Protein AF-A0A0D2XNS5-F1 (afdb_monomer_lite)

Structure (mmCIF, N/CA/C/O backbone):
data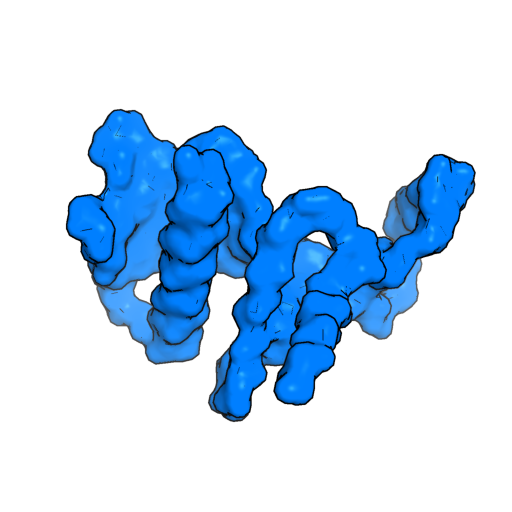_AF-A0A0D2XNS5-F1
#
_entry.id   AF-A0A0D2XNS5-F1
#
loop_
_atom_site.group_PDB
_atom_site.id
_atom_site.type_symbol
_atom_site.label_atom_id
_atom_site.label_alt_id
_atom_site.label_comp_id
_atom_site.label_asym_id
_atom_site.label_entity_id
_atom_site.label_seq_id
_atom_site.pdbx_PDB_ins_code
_atom_site.Cartn_x
_atom_site.Cartn_y
_atom_site.Cartn_z
_atom_site.occupancy
_atom_site.B_iso_or_equiv
_atom_site.auth_seq_id
_atom_site.auth_comp_id
_atom_site.auth_asym_id
_atom_site.auth_atom_id
_atom_site.pdbx_PDB_model_num
ATOM 1 N N . MET A 1 1 ? -4.113 -33.411 1.244 1.00 29.66 1 MET A N 1
ATOM 2 C CA . MET A 1 1 ? -3.381 -33.027 0.019 1.00 29.66 1 MET A CA 1
ATOM 3 C C . MET A 1 1 ? -2.771 -31.655 0.293 1.00 29.66 1 MET A C 1
ATOM 5 O O . MET A 1 1 ? -3.480 -30.661 0.243 1.00 29.66 1 MET A O 1
ATOM 9 N N . ASN A 1 2 ? -1.520 -31.621 0.762 1.00 27.59 2 ASN A N 1
ATOM 10 C CA . ASN A 1 2 ? -0.823 -30.384 1.133 1.00 27.59 2 ASN A CA 1
ATOM 11 C C . ASN A 1 2 ? -0.330 -29.713 -0.146 1.00 27.59 2 ASN A C 1
ATOM 13 O O . ASN A 1 2 ? 0.617 -30.196 -0.759 1.00 27.59 2 ASN A O 1
ATOM 17 N N . ILE A 1 3 ? -0.984 -28.631 -0.561 1.00 30.09 3 ILE A N 1
ATOM 18 C CA . ILE A 1 3 ? -0.467 -27.779 -1.630 1.00 30.09 3 ILE A CA 1
ATOM 19 C C . ILE A 1 3 ? 0.551 -26.850 -0.961 1.00 30.09 3 ILE A C 1
ATOM 21 O O . ILE A 1 3 ? 0.148 -26.041 -0.120 1.00 30.09 3 ILE A O 1
ATOM 25 N N . PRO A 1 4 ? 1.857 -26.954 -1.259 1.00 34.50 4 PRO A N 1
ATOM 26 C CA . PRO A 1 4 ? 2.808 -25.987 -0.752 1.00 34.50 4 PRO A CA 1
ATOM 27 C C . PRO A 1 4 ? 2.487 -24.659 -1.440 1.00 34.50 4 PRO A C 1
ATOM 29 O O . PRO A 1 4 ? 2.634 -24.518 -2.652 1.00 34.50 4 PRO A O 1
ATOM 32 N N . PHE A 1 5 ? 2.004 -23.684 -0.673 1.00 35.81 5 PHE A N 1
ATOM 33 C CA . PHE A 1 5 ? 1.908 -22.302 -1.124 1.00 35.81 5 PHE A CA 1
ATOM 34 C C . PHE A 1 5 ? 3.333 -21.751 -1.279 1.00 35.81 5 PHE A C 1
ATOM 36 O O . PHE A 1 5 ? 3.837 -21.029 -0.426 1.00 35.81 5 PHE A O 1
ATOM 43 N N . SER A 1 6 ? 4.005 -22.094 -2.377 1.00 30.70 6 SER A N 1
ATOM 44 C CA . SER A 1 6 ? 5.229 -21.437 -2.832 1.00 30.70 6 SER A CA 1
ATOM 45 C C . SER A 1 6 ? 4.852 -20.094 -3.457 1.00 30.70 6 SER A C 1
ATOM 47 O O . SER A 1 6 ? 4.906 -19.898 -4.671 1.00 30.70 6 SER A O 1
ATOM 49 N N . PHE A 1 7 ? 4.365 -19.177 -2.628 1.00 39.28 7 PHE A N 1
ATOM 50 C CA . PHE A 1 7 ? 3.994 -17.840 -3.053 1.00 39.28 7 PHE A CA 1
ATOM 51 C C . PHE A 1 7 ? 5.175 -16.906 -2.805 1.00 39.28 7 PHE A C 1
ATOM 53 O O . PHE A 1 7 ? 5.509 -16.603 -1.666 1.00 39.28 7 PHE A O 1
ATOM 60 N N . ALA A 1 8 ? 5.815 -16.488 -3.897 1.00 39.50 8 ALA A N 1
ATOM 61 C CA . ALA A 1 8 ? 6.941 -15.556 -3.920 1.00 39.50 8 ALA A CA 1
ATOM 62 C C . ALA A 1 8 ? 8.206 -16.035 -3.176 1.00 39.50 8 ALA A C 1
ATOM 64 O O . ALA A 1 8 ? 8.743 -15.346 -2.308 1.00 39.50 8 ALA A O 1
ATOM 65 N N . ALA A 1 9 ? 8.753 -17.179 -3.592 1.00 35.69 9 ALA A N 1
ATOM 66 C CA . ALA A 1 9 ? 10.160 -17.491 -3.353 1.00 35.69 9 ALA A CA 1
ATOM 67 C C . ALA A 1 9 ? 11.038 -16.497 -4.144 1.00 35.69 9 ALA A C 1
ATOM 69 O O . ALA A 1 9 ? 11.426 -16.772 -5.271 1.00 35.69 9 ALA A O 1
ATOM 70 N N . GLY A 1 10 ? 11.297 -15.301 -3.607 1.00 41.03 10 GLY A N 1
ATOM 71 C CA . GLY A 1 10 ? 12.200 -14.354 -4.281 1.00 41.03 10 GLY A CA 1
ATOM 72 C C . GLY A 1 10 ? 12.292 -12.935 -3.722 1.00 41.03 10 GLY A C 1
ATOM 73 O O . GLY A 1 10 ? 13.256 -12.236 -4.020 1.00 41.03 10 GLY A O 1
ATOM 74 N N . LEU A 1 11 ? 11.353 -12.493 -2.881 1.00 46.94 11 LEU A N 1
ATOM 75 C CA . LEU A 1 11 ? 11.288 -11.093 -2.424 1.00 46.94 11 LEU A CA 1
ATOM 76 C C . LEU A 1 11 ? 11.950 -10.824 -1.052 1.00 46.94 11 LEU A C 1
ATOM 78 O O . LEU A 1 11 ? 11.905 -9.698 -0.561 1.00 46.94 11 LEU A O 1
ATOM 82 N N . GLY A 1 12 ? 12.637 -11.815 -0.473 1.00 43.12 12 GLY A N 1
ATOM 83 C CA . GLY A 1 12 ? 13.364 -11.693 0.798 1.00 43.12 12 GLY A CA 1
ATOM 84 C C . GLY A 1 12 ? 12.668 -12.381 1.985 1.00 43.12 12 GLY A C 1
ATOM 85 O O . GLY A 1 12 ? 11.647 -13.033 1.795 1.00 43.12 12 GLY A O 1
ATOM 86 N N . PRO A 1 13 ? 13.239 -12.279 3.201 1.00 42.72 13 PRO A N 1
ATOM 87 C CA . PRO A 1 13 ? 12.807 -13.025 4.392 1.00 42.72 13 PRO A CA 1
ATOM 88 C C . PRO A 1 13 ? 11.513 -12.507 5.044 1.00 42.72 13 PRO A C 1
ATOM 90 O O . PRO A 1 13 ? 11.063 -13.061 6.043 1.00 42.72 13 PRO A O 1
ATOM 93 N N . THR A 1 14 ? 10.920 -11.434 4.525 1.00 48.72 14 THR A N 1
ATOM 94 C CA . THR A 1 14 ? 9.741 -10.802 5.120 1.00 48.72 14 THR A CA 1
ATOM 95 C C . THR A 1 14 ? 8.474 -11.541 4.676 1.00 48.72 14 THR A C 1
ATOM 97 O O . THR A 1 14 ? 8.310 -11.758 3.474 1.00 48.72 14 THR A O 1
ATOM 100 N N . PRO A 1 15 ? 7.563 -11.929 5.589 1.00 48.03 15 PRO A N 1
ATOM 101 C CA . PRO A 1 15 ? 6.321 -12.602 5.224 1.00 48.03 15 PRO A CA 1
ATOM 102 C C . PRO A 1 15 ? 5.478 -11.693 4.326 1.00 48.03 15 PRO A C 1
ATOM 104 O O . PRO A 1 15 ? 4.918 -10.688 4.757 1.00 48.03 15 PRO A O 1
ATOM 107 N N . LEU A 1 16 ? 5.412 -12.050 3.048 1.00 54.88 16 LEU A N 1
ATOM 108 C CA . LEU A 1 16 ? 4.678 -11.320 2.027 1.00 54.88 16 LEU A CA 1
ATOM 109 C C . LEU A 1 16 ? 3.289 -11.925 1.908 1.00 54.88 16 LEU A C 1
ATOM 111 O O . LEU A 1 16 ? 3.066 -12.854 1.133 1.00 54.88 16 LEU A O 1
ATOM 115 N N . ILE A 1 17 ? 2.341 -11.409 2.687 1.00 60.41 17 ILE A N 1
ATOM 116 C CA . ILE A 1 17 ? 0.936 -11.679 2.393 1.00 60.41 17 ILE A CA 1
ATOM 117 C C . ILE A 1 17 ? 0.604 -10.941 1.116 1.00 60.41 17 ILE A C 1
ATOM 119 O O . ILE A 1 17 ? 0.698 -9.717 1.047 1.00 60.41 17 ILE A O 1
ATOM 123 N N . VAL A 1 18 ? 0.223 -11.711 0.106 1.00 61.47 18 VAL A N 1
ATOM 124 C CA . VAL A 1 18 ? -0.214 -11.162 -1.161 1.00 61.47 18 VAL A CA 1
ATOM 125 C C . VAL A 1 18 ? -1.727 -11.066 -1.167 1.00 61.47 18 VAL A C 1
ATOM 127 O O . VAL A 1 18 ? -2.426 -12.077 -1.189 1.00 61.47 18 VAL A O 1
ATOM 130 N N . ILE A 1 19 ? -2.227 -9.837 -1.217 1.00 68.50 19 ILE A N 1
ATOM 131 C CA . ILE A 1 19 ? -3.640 -9.577 -1.487 1.00 68.50 19 ILE A CA 1
ATOM 132 C C . ILE A 1 19 ? -3.838 -9.705 -3.001 1.00 68.50 19 ILE A C 1
ATOM 134 O O . ILE A 1 19 ? -3.229 -8.955 -3.768 1.00 68.50 19 ILE A O 1
ATOM 138 N N . ARG A 1 20 ? -4.656 -10.676 -3.431 1.00 64.44 20 ARG A N 1
ATOM 139 C CA . ARG A 1 20 ? -5.062 -10.858 -4.832 1.00 64.44 20 ARG A CA 1
ATOM 140 C C . ARG A 1 20 ? -6.533 -10.511 -4.995 1.00 64.44 20 ARG A C 1
ATOM 142 O O . ARG A 1 20 ? -7.389 -11.076 -4.321 1.00 64.44 20 ARG A O 1
ATOM 149 N N . GLY A 1 21 ? -6.825 -9.621 -5.933 1.00 60.53 21 GLY A N 1
ATOM 150 C CA . GLY A 1 21 ? -8.190 -9.331 -6.340 1.00 60.53 21 GLY A CA 1
ATOM 151 C C . GLY A 1 21 ? -8.811 -10.488 -7.134 1.00 60.53 21 GLY A C 1
ATOM 152 O O . GLY A 1 21 ? -8.240 -10.926 -8.131 1.00 60.53 21 GLY A O 1
ATOM 153 N N . GLN A 1 22 ? -9.970 -10.995 -6.698 1.00 55.78 22 GLN A N 1
ATOM 154 C CA . GLN A 1 22 ? -10.687 -12.095 -7.370 1.00 55.78 22 GLN A CA 1
ATOM 155 C C . GLN A 1 22 ? -11.828 -11.600 -8.289 1.00 55.78 22 GLN A C 1
ATOM 157 O O . GLN A 1 22 ? -12.334 -12.361 -9.111 1.00 55.78 22 GLN A O 1
ATOM 162 N N . LYS A 1 23 ? -12.244 -10.328 -8.177 1.00 60.38 23 LYS A N 1
ATOM 163 C CA . LYS A 1 23 ? -13.384 -9.749 -8.918 1.00 60.38 23 LYS A CA 1
ATOM 164 C C . LYS A 1 23 ? -12.938 -8.745 -9.987 1.00 60.38 23 LYS A C 1
ATOM 166 O O . LYS A 1 23 ? -11.930 -8.057 -9.834 1.00 60.38 23 LYS A O 1
ATOM 171 N N . ARG A 1 24 ? -13.722 -8.609 -11.061 1.00 53.62 24 ARG A N 1
ATOM 172 C CA . ARG A 1 24 ? -13.546 -7.555 -12.080 1.00 53.62 24 ARG A CA 1
ATOM 173 C C . ARG A 1 24 ? -13.612 -6.172 -11.404 1.00 53.62 24 ARG A C 1
ATOM 175 O O . ARG A 1 24 ? -14.555 -5.931 -10.664 1.00 53.62 24 ARG A O 1
ATOM 182 N N . GLY A 1 25 ? -12.611 -5.315 -11.630 1.00 55.16 25 GLY A N 1
ATOM 183 C CA . GLY A 1 25 ? -12.471 -3.997 -10.974 1.00 55.16 25 GLY A CA 1
ATOM 184 C C . GLY A 1 25 ? -11.477 -3.961 -9.803 1.00 55.16 25 GLY A C 1
ATOM 185 O O . GLY A 1 25 ? -11.028 -2.895 -9.409 1.00 55.16 25 GLY A O 1
ATOM 186 N N . THR A 1 26 ? -11.046 -5.115 -9.284 1.00 61.84 26 THR A N 1
ATOM 187 C CA . THR A 1 26 ? -9.999 -5.149 -8.248 1.00 61.84 26 THR A CA 1
ATOM 188 C C . THR A 1 26 ? -8.603 -4.948 -8.843 1.00 61.84 26 THR A C 1
ATOM 190 O O . THR A 1 26 ? -8.336 -5.343 -9.983 1.00 61.84 26 THR A O 1
ATOM 193 N N . ILE A 1 27 ? -7.696 -4.338 -8.070 1.00 60.88 27 ILE A N 1
ATOM 194 C CA . ILE A 1 27 ? -6.306 -4.110 -8.487 1.00 60.88 27 ILE A CA 1
ATOM 195 C C . ILE A 1 27 ? -5.662 -5.460 -8.839 1.00 60.88 27 ILE A C 1
ATOM 197 O O . ILE A 1 27 ? -5.458 -6.317 -7.979 1.00 60.88 27 ILE A O 1
ATOM 201 N N . GLN A 1 28 ? -5.341 -5.653 -10.120 1.00 63.09 28 GLN A N 1
ATOM 202 C CA . GLN A 1 28 ? -4.680 -6.864 -10.600 1.00 63.09 28 GLN A CA 1
ATOM 203 C C . GLN A 1 28 ? -3.218 -6.897 -10.154 1.00 63.09 28 GLN A C 1
ATOM 205 O O . GLN A 1 28 ? -2.490 -5.923 -10.333 1.00 63.09 28 GLN A O 1
ATOM 210 N N . GLY A 1 29 ? -2.759 -8.037 -9.642 1.00 67.00 29 GLY A N 1
ATOM 211 C CA . GLY A 1 29 ? -1.370 -8.248 -9.231 1.00 67.00 29 GLY A CA 1
ATOM 212 C C . GLY A 1 29 ? -1.242 -8.536 -7.741 1.00 67.00 29 GLY A C 1
ATOM 213 O O . GLY A 1 29 ? -2.164 -9.068 -7.126 1.00 67.00 29 GLY A O 1
ATOM 214 N N . SER A 1 30 ? -0.073 -8.225 -7.186 1.00 76.94 30 SER A N 1
ATOM 215 C CA . SER A 1 30 ? 0.274 -8.535 -5.799 1.00 76.94 30 SER A CA 1
ATOM 216 C C . SER A 1 30 ? 0.420 -7.252 -4.993 1.00 76.94 30 SER A C 1
ATOM 218 O O . SER A 1 30 ? 1.159 -6.360 -5.408 1.00 76.94 30 SER A O 1
ATOM 220 N N . ILE A 1 31 ? -0.238 -7.161 -3.838 1.00 83.56 31 ILE A N 1
ATOM 221 C CA . ILE A 1 31 ? 0.041 -6.115 -2.844 1.00 83.56 31 ILE A CA 1
ATOM 222 C C . ILE A 1 31 ? 0.963 -6.690 -1.773 1.00 83.56 31 ILE A C 1
ATOM 224 O O . ILE A 1 31 ? 0.769 -7.820 -1.339 1.00 83.56 31 ILE A O 1
ATOM 228 N N . VAL A 1 32 ? 1.959 -5.909 -1.371 1.00 83.94 32 VAL A N 1
ATOM 229 C CA . VAL A 1 32 ? 2.985 -6.254 -0.387 1.00 83.94 32 VAL A CA 1
ATOM 230 C C . VAL A 1 32 ? 2.933 -5.261 0.764 1.00 83.94 32 VAL A C 1
ATOM 232 O O . VAL A 1 32 ? 2.916 -4.056 0.523 1.00 83.94 32 VAL A O 1
ATOM 235 N N . MET A 1 33 ? 2.954 -5.759 2.000 1.00 87.00 33 MET A N 1
ATOM 236 C CA . MET A 1 33 ? 3.092 -4.925 3.192 1.00 87.00 33 MET A CA 1
ATOM 237 C C . MET A 1 33 ? 4.549 -4.874 3.665 1.00 87.00 33 MET A C 1
ATOM 239 O O . MET A 1 33 ? 5.210 -5.904 3.782 1.00 87.00 33 MET A O 1
ATOM 243 N N . GLU A 1 34 ? 5.029 -3.681 4.000 1.00 87.19 34 GLU A N 1
ATOM 244 C CA . GLU A 1 34 ? 6.308 -3.456 4.671 1.00 87.19 34 GLU A CA 1
ATOM 245 C C . GLU A 1 34 ? 6.088 -2.718 5.989 1.00 87.19 34 GLU A C 1
ATOM 247 O O . GLU A 1 34 ? 5.466 -1.656 6.021 1.00 87.19 34 GLU A O 1
ATOM 252 N N . LYS A 1 35 ? 6.634 -3.256 7.081 1.00 84.94 35 LYS A N 1
ATOM 253 C CA . LYS A 1 35 ? 6.618 -2.603 8.392 1.00 84.94 35 LYS A CA 1
ATOM 254 C C . LYS A 1 35 ? 7.898 -1.793 8.586 1.00 84.94 35 LYS A C 1
ATOM 256 O O . LYS A 1 35 ? 8.994 -2.310 8.396 1.00 84.94 35 LYS A O 1
ATOM 261 N N . SER A 1 36 ? 7.758 -0.542 9.012 1.00 83.00 36 SER A N 1
ATOM 262 C CA . SER A 1 36 ? 8.864 0.344 9.376 1.00 83.00 36 SER A CA 1
ATOM 263 C C . SER A 1 36 ? 8.497 1.132 10.632 1.00 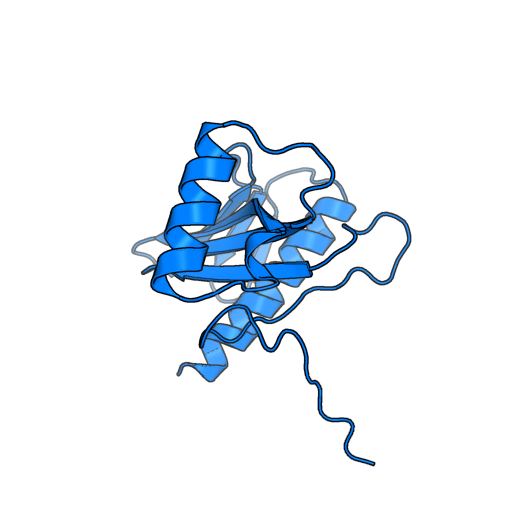83.00 36 SER A C 1
ATOM 265 O O . SER A 1 36 ? 7.742 2.106 10.572 1.00 83.00 36 SER A O 1
ATOM 267 N N . GLY A 1 37 ? 9.021 0.709 11.785 1.00 85.00 37 GLY A N 1
ATOM 268 C CA . GLY A 1 37 ? 8.684 1.302 13.081 1.00 85.00 37 GLY A CA 1
ATOM 269 C C . GLY A 1 37 ? 7.181 1.218 13.368 1.00 85.00 37 GLY A C 1
ATOM 270 O O . GLY A 1 37 ? 6.613 0.127 13.372 1.00 85.00 37 GLY A O 1
ATOM 271 N N . ARG A 1 38 ? 6.550 2.383 13.571 1.00 86.00 38 ARG A N 1
ATOM 272 C CA . ARG A 1 38 ? 5.100 2.554 13.800 1.00 86.00 38 ARG A CA 1
ATOM 273 C C . ARG A 1 38 ? 4.277 2.712 12.514 1.00 86.00 38 ARG A C 1
ATOM 275 O O . ARG A 1 38 ? 3.113 3.088 12.563 1.00 86.00 38 ARG A O 1
ATOM 282 N N . SER A 1 39 ? 4.881 2.470 11.352 1.00 90.88 39 SER A N 1
ATOM 283 C CA . SER A 1 39 ? 4.196 2.572 10.062 1.00 90.88 39 SER A CA 1
ATOM 284 C C . SER A 1 39 ? 4.167 1.234 9.332 1.00 90.88 39 SER A C 1
ATOM 286 O O . SER A 1 39 ? 5.146 0.485 9.351 1.00 90.88 39 SER A O 1
ATOM 288 N N . CYS A 1 40 ? 3.050 0.947 8.671 1.00 91.50 40 CYS A N 1
ATOM 289 C CA . CYS A 1 40 ? 2.902 -0.149 7.720 1.00 91.50 40 CYS A CA 1
ATOM 290 C C . CYS A 1 40 ? 2.591 0.446 6.345 1.00 91.50 40 CYS A C 1
ATOM 292 O O . CYS A 1 40 ? 1.629 1.196 6.195 1.00 91.50 40 CYS A O 1
ATOM 294 N N . LYS A 1 41 ? 3.407 0.130 5.342 1.00 92.12 41 LYS A N 1
ATOM 295 C CA . LYS A 1 41 ? 3.249 0.613 3.967 1.00 92.12 41 LYS A CA 1
ATOM 296 C C . LYS A 1 41 ? 2.798 -0.522 3.067 1.00 92.12 41 LYS A C 1
ATOM 298 O O . LYS A 1 41 ? 3.373 -1.605 3.111 1.00 92.12 41 LYS A O 1
ATOM 303 N N . PHE A 1 42 ? 1.805 -0.258 2.231 1.00 91.00 42 PHE A N 1
ATOM 304 C CA . PHE A 1 42 ? 1.246 -1.212 1.285 1.00 91.00 42 PHE A CA 1
ATOM 305 C C . PHE A 1 42 ? 1.604 -0.794 -0.133 1.00 91.00 42 PHE A C 1
ATOM 307 O O . PHE A 1 42 ? 1.251 0.301 -0.575 1.00 91.00 42 PHE A O 1
ATOM 314 N N . TYR A 1 43 ? 2.289 -1.674 -0.852 1.00 88.56 43 TYR A N 1
ATOM 315 C CA . TYR A 1 43 ? 2.745 -1.435 -2.214 1.00 88.56 43 TYR A CA 1
ATOM 316 C C . TYR A 1 43 ? 2.089 -2.397 -3.185 1.00 88.56 43 TYR A C 1
ATOM 318 O O . TYR A 1 43 ? 2.113 -3.607 -2.987 1.00 88.56 43 TYR A O 1
ATOM 326 N N . HIS A 1 44 ? 1.590 -1.866 -4.291 1.00 86.94 44 HIS A N 1
ATOM 327 C CA . HIS A 1 44 ? 1.261 -2.652 -5.464 1.00 86.94 44 HIS A CA 1
ATOM 328 C C . HIS A 1 44 ? 2.533 -2.996 -6.237 1.00 86.94 44 HIS A C 1
ATOM 330 O O . HIS A 1 44 ? 3.288 -2.106 -6.640 1.00 86.94 44 HIS A O 1
ATOM 336 N N . MET A 1 45 ? 2.761 -4.286 -6.455 1.00 83.56 45 MET A N 1
ATOM 337 C CA . MET A 1 45 ? 3.838 -4.799 -7.293 1.00 83.56 45 MET A CA 1
ATOM 338 C C . MET A 1 45 ? 3.374 -4.815 -8.748 1.00 83.56 45 MET A C 1
ATOM 340 O O . MET A 1 45 ? 2.482 -5.580 -9.120 1.00 83.56 45 MET A O 1
ATOM 344 N N . VAL A 1 46 ? 3.993 -3.976 -9.576 1.00 82.69 46 VAL A N 1
ATOM 345 C CA . VAL A 1 46 ? 3.661 -3.835 -10.999 1.00 82.69 46 VAL A CA 1
ATOM 346 C C . VAL A 1 46 ? 4.862 -4.274 -11.836 1.00 82.69 46 VAL A C 1
ATOM 348 O O . VAL A 1 46 ? 5.970 -3.818 -11.555 1.00 82.69 46 VAL A O 1
ATOM 351 N N . PRO A 1 47 ? 4.686 -5.111 -12.871 1.00 79.38 47 PRO A N 1
ATOM 352 C CA . PRO A 1 47 ? 5.795 -5.495 -13.736 1.00 79.38 47 PRO A CA 1
ATOM 353 C C . PRO A 1 47 ? 6.285 -4.289 -14.547 1.00 79.38 47 PRO A C 1
ATOM 355 O O . PRO A 1 47 ? 5.488 -3.460 -15.009 1.00 79.38 47 PRO A O 1
ATOM 358 N N . ILE A 1 48 ? 7.596 -4.186 -14.745 1.00 81.44 48 ILE A N 1
ATOM 359 C CA . ILE A 1 48 ? 8.203 -3.163 -15.595 1.00 81.44 48 ILE A CA 1
ATOM 360 C C . ILE A 1 48 ? 8.059 -3.614 -17.054 1.00 81.44 48 ILE A C 1
ATOM 362 O O . ILE A 1 48 ? 8.835 -4.408 -17.561 1.00 81.44 48 ILE A O 1
ATOM 366 N N . LYS A 1 49 ? 7.025 -3.117 -17.742 1.00 80.88 49 LYS A N 1
ATOM 367 C CA . LYS A 1 49 ? 6.731 -3.464 -19.150 1.00 80.88 49 LYS A CA 1
ATOM 368 C C . LYS A 1 49 ? 7.359 -2.514 -20.180 1.00 80.88 49 LYS A C 1
ATOM 370 O O . LYS A 1 49 ? 6.997 -2.563 -21.351 1.00 80.88 49 LYS A O 1
ATOM 375 N N . ARG A 1 50 ? 8.226 -1.598 -19.746 1.00 82.81 50 ARG A N 1
ATOM 376 C CA . ARG A 1 50 ? 8.879 -0.603 -20.611 1.00 82.81 50 ARG A CA 1
ATOM 377 C C . ARG A 1 50 ? 10.383 -0.828 -20.637 1.00 82.81 50 ARG A C 1
ATOM 379 O O . ARG A 1 50 ? 10.918 -1.405 -19.695 1.00 82.81 50 ARG A O 1
ATOM 386 N N . ALA A 1 51 ? 11.045 -0.286 -21.657 1.00 83.50 51 ALA A N 1
ATOM 387 C CA . ALA A 1 51 ? 12.493 -0.147 -21.633 1.00 83.50 51 ALA A CA 1
ATOM 388 C C . ALA A 1 51 ? 12.926 0.625 -20.375 1.00 83.50 51 ALA A C 1
ATOM 390 O O . ALA A 1 51 ? 12.263 1.583 -19.941 1.00 83.50 51 ALA A O 1
ATOM 391 N N . LEU A 1 52 ? 14.011 0.158 -19.767 1.00 82.19 52 LEU A N 1
ATOM 392 C CA . LEU A 1 52 ? 14.614 0.799 -18.612 1.00 82.19 52 LEU A CA 1
ATOM 393 C C . LEU A 1 52 ? 15.291 2.098 -19.052 1.00 82.19 52 LEU A C 1
ATOM 395 O O . LEU A 1 52 ? 15.735 2.251 -20.186 1.00 82.19 52 LEU A O 1
ATOM 399 N N . THR A 1 53 ? 15.324 3.074 -18.156 1.00 87.00 53 THR A N 1
ATOM 400 C CA . THR A 1 53 ? 16.183 4.245 -18.336 1.00 87.00 53 THR A CA 1
ATOM 401 C C . THR A 1 53 ? 17.626 3.854 -18.040 1.00 87.00 53 THR A C 1
ATOM 403 O O . THR A 1 53 ? 17.860 2.949 -17.244 1.00 87.00 53 THR A O 1
ATOM 406 N N . LYS A 1 54 ? 18.604 4.583 -18.587 1.00 89.12 54 LYS A N 1
ATOM 407 C CA . LYS A 1 54 ? 20.029 4.306 -18.340 1.00 89.12 54 LYS A CA 1
ATOM 408 C C . LYS A 1 54 ? 20.374 4.204 -16.846 1.00 89.12 54 LYS A C 1
ATOM 410 O O . LYS A 1 54 ? 21.080 3.300 -16.431 1.00 89.12 54 LYS A O 1
ATOM 415 N N . ALA A 1 55 ? 19.794 5.072 -16.015 1.00 88.06 55 ALA A N 1
ATOM 416 C CA . ALA A 1 55 ? 19.993 5.023 -14.566 1.00 88.06 55 ALA A CA 1
ATOM 417 C C . ALA A 1 55 ? 19.389 3.762 -13.910 1.00 88.06 55 ALA A C 1
ATOM 419 O O . ALA A 1 55 ? 19.926 3.251 -12.927 1.00 88.06 55 ALA A O 1
ATOM 420 N N . GLU A 1 56 ? 18.262 3.262 -14.426 1.00 85.12 56 GLU A N 1
ATOM 421 C CA . GLU A 1 56 ? 17.664 2.001 -13.975 1.00 85.12 56 GLU A CA 1
ATOM 422 C C . GLU A 1 56 ? 18.490 0.796 -14.441 1.00 85.12 56 GLU A C 1
ATOM 424 O O . GLU A 1 56 ? 18.686 -0.122 -13.649 1.00 85.12 56 GLU A O 1
ATOM 429 N N . GLU A 1 57 ? 19.013 0.823 -15.670 1.00 86.25 57 GLU A N 1
ATOM 430 C CA . GLU A 1 57 ? 19.921 -0.199 -16.208 1.00 86.25 57 GLU A CA 1
ATOM 431 C C . GLU A 1 57 ? 21.205 -0.283 -15.385 1.00 86.25 57 GLU A C 1
ATOM 433 O O . GLU A 1 57 ? 21.528 -1.356 -14.881 1.00 86.25 57 GLU A O 1
ATOM 438 N N . ASP A 1 58 ? 21.876 0.849 -15.150 1.00 89.19 58 ASP A N 1
ATOM 439 C CA . ASP A 1 58 ? 23.100 0.921 -14.345 1.00 89.19 58 ASP A CA 1
ATOM 440 C C . ASP A 1 58 ? 22.859 0.370 -12.929 1.00 89.19 58 ASP A C 1
ATOM 442 O O . ASP A 1 58 ? 23.654 -0.404 -12.383 1.00 89.19 58 ASP A O 1
ATOM 446 N N . ARG A 1 59 ? 21.713 0.720 -12.326 1.00 85.25 59 ARG A N 1
ATOM 447 C CA . ARG A 1 59 ? 21.311 0.211 -11.010 1.00 85.25 59 ARG A CA 1
ATOM 448 C C . ARG A 1 59 ? 21.044 -1.292 -11.037 1.00 85.25 59 ARG A C 1
ATOM 450 O O . ARG A 1 59 ? 21.480 -1.988 -10.118 1.00 85.25 59 ARG A O 1
ATOM 457 N N . MET A 1 60 ? 20.311 -1.794 -12.030 1.00 83.25 60 MET A N 1
ATOM 458 C CA . MET A 1 60 ? 20.035 -3.226 -12.161 1.00 83.25 60 MET A CA 1
ATOM 459 C C . MET A 1 60 ? 21.321 -4.006 -12.397 1.00 83.25 60 MET A C 1
ATOM 461 O O . MET A 1 60 ? 21.545 -5.004 -11.722 1.00 83.25 60 MET A O 1
ATOM 465 N N . GLN A 1 61 ? 22.211 -3.514 -13.255 1.00 86.50 61 GLN A N 1
ATOM 466 C CA . GLN A 1 61 ? 23.505 -4.125 -13.512 1.00 86.50 61 GLN A CA 1
ATOM 467 C C . GLN A 1 61 ? 24.348 -4.192 -12.230 1.00 86.50 61 GLN A C 1
ATOM 469 O O . GLN A 1 61 ? 24.862 -5.257 -11.884 1.00 86.50 61 GLN A O 1
ATOM 474 N N . ALA A 1 62 ? 24.415 -3.107 -11.451 1.00 87.94 62 ALA A N 1
ATOM 475 C CA . ALA A 1 62 ? 25.101 -3.104 -10.158 1.00 87.94 62 ALA A CA 1
ATOM 476 C C . ALA A 1 62 ? 24.504 -4.122 -9.164 1.00 87.94 62 ALA A C 1
ATOM 478 O O . ALA A 1 62 ? 25.240 -4.800 -8.441 1.00 87.94 62 ALA A O 1
ATOM 479 N N . LEU A 1 63 ? 23.173 -4.263 -9.132 1.00 84.00 63 LEU A N 1
ATOM 480 C CA . LEU A 1 63 ? 22.499 -5.276 -8.316 1.00 84.00 63 LEU A CA 1
ATOM 481 C C . LEU A 1 63 ? 22.825 -6.696 -8.802 1.00 84.00 63 LEU A C 1
ATOM 483 O O . LEU A 1 63 ? 23.189 -7.537 -7.978 1.00 84.00 63 LEU A O 1
ATOM 487 N N . MET A 1 64 ? 22.774 -6.946 -10.112 1.00 84.94 64 MET A N 1
ATOM 488 C CA . MET A 1 64 ? 23.093 -8.243 -10.713 1.00 84.94 64 MET A CA 1
ATOM 489 C C . MET A 1 64 ? 24.530 -8.669 -10.409 1.00 84.94 64 MET A C 1
ATOM 491 O O . MET A 1 64 ? 24.752 -9.807 -10.003 1.00 84.94 64 MET A O 1
ATOM 495 N N . HIS A 1 65 ? 25.500 -7.756 -10.505 1.00 87.50 65 HIS A N 1
ATOM 496 C CA . HIS A 1 65 ? 26.888 -8.051 -10.138 1.00 87.50 65 HIS A CA 1
ATOM 497 C C . HIS A 1 65 ? 27.052 -8.391 -8.651 1.00 87.50 65 HIS A C 1
ATOM 499 O O . HIS A 1 65 ? 27.879 -9.229 -8.302 1.00 87.50 65 HIS A O 1
ATOM 505 N N . LYS A 1 66 ? 26.275 -7.758 -7.764 1.00 86.81 66 LYS A N 1
ATOM 506 C CA . LYS A 1 66 ? 26.407 -7.944 -6.312 1.00 86.81 66 LYS A CA 1
ATOM 507 C C . LYS A 1 66 ? 25.728 -9.211 -5.792 1.00 86.81 66 LYS A C 1
ATOM 509 O O . LYS A 1 66 ? 26.237 -9.832 -4.863 1.00 86.81 66 LYS A O 1
ATOM 514 N N . ARG A 1 67 ? 24.538 -9.541 -6.302 1.00 83.75 67 ARG 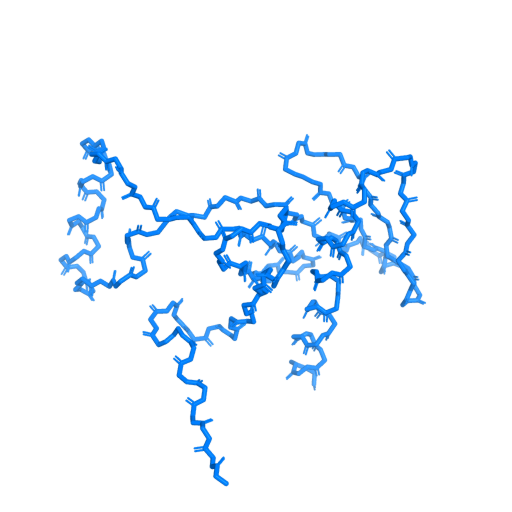A N 1
ATOM 515 C CA . ARG A 1 67 ? 23.680 -10.603 -5.735 1.00 83.75 67 ARG A CA 1
ATOM 516 C C . ARG A 1 67 ? 23.062 -11.546 -6.769 1.00 83.75 67 ARG A C 1
ATOM 518 O O . ARG A 1 67 ? 22.184 -12.325 -6.396 1.00 83.75 67 ARG A O 1
ATOM 525 N N . GLY A 1 68 ? 23.495 -11.466 -8.026 1.00 84.69 68 GLY A N 1
ATOM 526 C CA . GLY A 1 68 ? 22.864 -12.151 -9.148 1.00 84.69 68 GLY A CA 1
ATOM 527 C C . GLY A 1 68 ? 21.526 -11.525 -9.542 1.00 84.69 68 GLY A C 1
ATOM 528 O O . GLY A 1 68 ? 21.010 -10.625 -8.874 1.00 84.69 68 GLY A O 1
ATOM 529 N N . TYR A 1 69 ? 20.969 -12.018 -10.644 1.00 76.94 69 TYR A N 1
ATOM 530 C CA . TYR A 1 69 ? 19.614 -11.684 -11.068 1.00 76.94 69 TYR A CA 1
ATOM 531 C C . TYR A 1 69 ? 18.577 -12.234 -10.078 1.00 76.94 69 TYR A C 1
ATOM 533 O O . TYR A 1 69 ? 18.725 -13.346 -9.562 1.00 76.94 69 TYR A O 1
ATOM 541 N N . ARG A 1 70 ? 17.517 -11.462 -9.822 1.00 77.69 70 ARG A N 1
ATOM 542 C CA . ARG A 1 70 ? 16.342 -11.908 -9.070 1.00 77.69 70 ARG A CA 1
ATOM 543 C C . ARG A 1 70 ? 15.081 -11.477 -9.793 1.00 77.69 70 ARG A C 1
ATOM 545 O O . ARG A 1 70 ? 14.957 -10.308 -10.136 1.00 77.69 70 ARG A O 1
ATOM 552 N N . ASP A 1 71 ? 14.095 -12.365 -9.859 1.00 68.38 71 ASP A N 1
ATOM 553 C CA . ASP A 1 71 ? 12.784 -12.067 -10.452 1.00 68.38 71 ASP A CA 1
ATOM 554 C C . ASP A 1 71 ? 12.117 -10.829 -9.847 1.00 68.38 71 ASP A C 1
ATOM 556 O O . ASP A 1 71 ? 11.323 -10.176 -10.507 1.00 68.38 71 ASP A O 1
ATOM 560 N N . SER A 1 72 ? 12.432 -10.481 -8.592 1.00 70.50 72 SER A N 1
ATOM 561 C CA . SER A 1 72 ? 11.944 -9.264 -7.936 1.00 70.50 72 SER A CA 1
ATOM 562 C C . SER A 1 72 ? 12.396 -7.964 -8.601 1.00 70.50 72 SER A C 1
ATOM 564 O O . SER A 1 72 ? 11.750 -6.939 -8.397 1.00 70.50 72 SER A O 1
ATOM 566 N N . ASP A 1 73 ? 13.516 -7.989 -9.327 1.00 73.12 73 ASP A N 1
ATOM 567 C CA . ASP A 1 73 ? 14.117 -6.805 -9.942 1.00 73.12 73 ASP A CA 1
ATOM 568 C C . ASP A 1 73 ? 13.296 -6.322 -11.155 1.00 73.12 73 ASP A C 1
ATOM 570 O O . ASP A 1 73 ? 13.279 -5.127 -11.441 1.00 73.12 73 ASP A O 1
ATOM 574 N N . ASP A 1 74 ? 12.486 -7.197 -11.757 1.00 77.94 74 ASP A N 1
ATOM 575 C CA . ASP A 1 74 ? 11.558 -6.867 -12.850 1.00 77.94 74 ASP A CA 1
ATOM 576 C C . ASP A 1 74 ? 10.276 -6.145 -12.390 1.00 77.94 74 ASP A C 1
ATOM 578 O O . ASP A 1 74 ? 9.398 -5.815 -13.198 1.00 77.94 74 ASP A O 1
ATOM 582 N N . TRP A 1 75 ? 10.125 -5.892 -11.085 1.00 81.25 75 TRP A N 1
ATOM 583 C CA . TRP A 1 75 ? 8.910 -5.320 -10.506 1.00 81.25 75 TRP A CA 1
ATOM 584 C C . TRP A 1 75 ? 9.173 -3.967 -9.855 1.00 81.25 75 TRP A C 1
ATOM 586 O O . TRP A 1 75 ? 10.109 -3.781 -9.079 1.00 81.25 75 TRP A O 1
ATOM 596 N N . LYS A 1 76 ? 8.258 -3.022 -10.084 1.00 83.56 76 LYS A N 1
ATOM 597 C CA . LYS A 1 76 ? 8.217 -1.744 -9.369 1.00 83.56 76 LYS A CA 1
ATOM 598 C C . LYS A 1 76 ? 7.202 -1.784 -8.228 1.00 83.56 76 LYS A C 1
ATOM 600 O O . LYS A 1 76 ? 6.116 -2.349 -8.365 1.00 83.56 76 LYS A O 1
ATOM 605 N N . LYS A 1 77 ? 7.542 -1.111 -7.128 1.00 86.25 77 LYS A N 1
AT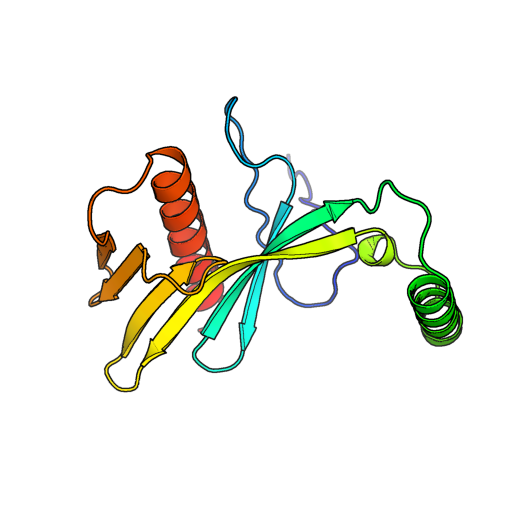OM 606 C CA . LYS A 1 77 ? 6.641 -0.845 -6.000 1.00 86.25 77 LYS A CA 1
ATOM 607 C C . LYS A 1 77 ? 5.916 0.476 -6.229 1.00 86.25 77 LYS A C 1
ATOM 609 O O . LYS A 1 77 ? 6.559 1.519 -6.315 1.00 86.25 77 LYS A O 1
ATOM 614 N N . LYS A 1 78 ? 4.588 0.441 -6.304 1.00 89.12 78 LYS A N 1
ATOM 615 C CA . LYS A 1 78 ? 3.734 1.634 -6.282 1.00 89.12 78 LYS A CA 1
ATOM 616 C C . LYS A 1 78 ? 3.041 1.702 -4.925 1.00 89.12 78 LYS A C 1
ATOM 618 O O . LYS A 1 78 ? 2.298 0.787 -4.591 1.00 89.12 78 LYS A O 1
ATOM 623 N N . LEU A 1 79 ? 3.300 2.745 -4.138 1.00 91.62 79 LEU A N 1
ATOM 624 C CA . LEU A 1 79 ? 2.631 2.930 -2.847 1.00 91.62 79 LEU A CA 1
ATOM 625 C C . LEU A 1 79 ? 1.120 3.085 -3.070 1.00 91.62 79 LEU A C 1
ATOM 627 O O . LEU A 1 79 ? 0.712 3.810 -3.975 1.00 91.62 79 LEU A O 1
ATOM 631 N N . LEU A 1 80 ? 0.327 2.375 -2.272 1.00 91.56 80 LEU A N 1
ATOM 632 C CA . LEU A 1 80 ? -1.133 2.473 -2.254 1.00 91.56 80 LEU A CA 1
ATOM 633 C C . LEU A 1 80 ? -1.622 3.120 -0.961 1.00 91.56 80 LEU A C 1
ATOM 635 O O . LEU A 1 80 ? -2.434 4.032 -0.989 1.00 91.56 80 LEU A O 1
ATOM 639 N N . LEU A 1 81 ? -1.144 2.613 0.176 1.00 93.69 81 LEU A N 1
ATOM 640 C CA . LEU A 1 81 ? -1.605 3.030 1.494 1.00 93.69 81 LEU A CA 1
ATOM 641 C C . LEU A 1 81 ? -0.445 3.039 2.481 1.00 93.69 81 LEU A C 1
ATOM 643 O O . LEU A 1 81 ? 0.458 2.201 2.416 1.00 93.69 81 LEU A O 1
ATOM 647 N N . THR A 1 82 ? -0.512 3.952 3.436 1.00 95.19 82 THR A N 1
ATOM 648 C CA . THR A 1 82 ? 0.325 3.962 4.631 1.00 95.19 82 THR A CA 1
ATOM 649 C C . THR A 1 82 ? -0.585 3.981 5.847 1.00 95.19 82 THR A C 1
ATOM 651 O O . THR A 1 82 ? -1.358 4.913 6.012 1.00 95.19 82 THR A O 1
ATOM 654 N N . ALA A 1 83 ? -0.490 2.967 6.701 1.00 94.31 83 ALA A N 1
ATOM 655 C CA . ALA A 1 83 ? -1.071 2.995 8.036 1.00 94.31 83 ALA A CA 1
ATOM 656 C C . ALA A 1 83 ? -0.005 3.513 9.004 1.00 94.31 83 ALA A C 1
ATOM 658 O O . ALA A 1 83 ? 1.042 2.879 9.164 1.00 94.31 83 ALA A O 1
ATOM 659 N N . GLN A 1 84 ? -0.239 4.668 9.617 1.00 94.19 84 GLN A N 1
ATOM 660 C CA . GLN A 1 84 ? 0.711 5.331 10.501 1.00 94.19 84 GLN A CA 1
ATOM 661 C C . GLN A 1 84 ? 0.139 5.450 11.909 1.00 94.19 84 GLN A C 1
ATOM 663 O O . GLN A 1 84 ? -0.818 6.180 12.135 1.00 94.19 84 GLN A O 1
ATOM 668 N N . GLU A 1 85 ? 0.751 4.750 12.861 1.00 92.12 85 GLU A N 1
ATOM 669 C CA . GLU A 1 85 ? 0.353 4.780 14.265 1.00 92.12 85 GLU A CA 1
ATOM 670 C C . GLU A 1 85 ? 1.006 5.960 14.996 1.00 92.12 85 GLU A C 1
ATOM 672 O O . GLU A 1 85 ? 2.231 6.150 14.974 1.00 92.12 85 GLU A O 1
ATOM 677 N N . ASN A 1 86 ? 0.178 6.763 15.656 1.00 88.12 86 ASN A N 1
ATOM 678 C CA . ASN A 1 86 ? 0.618 7.889 16.465 1.00 88.12 86 ASN A CA 1
ATOM 679 C C . ASN A 1 86 ? 0.965 7.457 17.909 1.00 88.12 86 ASN A C 1
ATOM 681 O O . ASN A 1 86 ? 0.997 6.277 18.255 1.00 88.12 86 ASN A O 1
ATOM 685 N N . ALA A 1 87 ? 1.285 8.418 18.781 1.00 82.81 87 ALA A N 1
ATOM 686 C CA . ALA A 1 87 ? 1.648 8.126 20.171 1.00 82.81 87 ALA A CA 1
ATOM 687 C C . ALA A 1 87 ? 0.482 7.581 21.020 1.00 82.81 87 ALA A C 1
ATOM 689 O O . ALA A 1 87 ? 0.730 6.921 22.026 1.00 82.81 87 ALA A O 1
ATOM 690 N N . THR A 1 88 ? -0.766 7.829 20.616 1.00 84.25 88 THR A N 1
ATOM 691 C CA . THR A 1 88 ? -1.979 7.390 21.318 1.00 84.25 88 THR A CA 1
ATOM 692 C C . THR A 1 88 ? -2.536 6.069 20.780 1.00 84.25 88 THR A C 1
ATOM 694 O O . THR A 1 88 ? -3.679 5.735 21.078 1.00 84.25 88 THR A O 1
ATOM 697 N N . LYS A 1 89 ? -1.734 5.307 20.017 1.00 84.06 89 LYS A N 1
ATOM 698 C CA . LYS A 1 89 ? -2.119 4.042 19.362 1.00 84.06 89 LYS A CA 1
ATOM 699 C C . LYS A 1 89 ? -3.285 4.165 18.377 1.00 84.06 89 LYS A C 1
ATOM 701 O O . LYS A 1 89 ? -3.956 3.185 18.069 1.00 84.06 89 LYS A O 1
ATOM 706 N N . VAL A 1 90 ? -3.525 5.369 17.872 1.00 89.31 90 VAL A N 1
ATOM 707 C CA . VAL A 1 90 ? -4.465 5.597 16.777 1.00 89.31 90 VAL A CA 1
ATOM 708 C C . VAL A 1 90 ? -3.673 5.541 15.480 1.00 89.31 90 VAL A C 1
ATOM 710 O O . VAL A 1 90 ? -2.643 6.209 15.354 1.00 89.31 90 VAL A O 1
ATOM 713 N N . ALA A 1 91 ? -4.125 4.726 14.530 1.00 92.56 91 ALA A N 1
ATOM 714 C CA . ALA A 1 91 ? -3.479 4.596 13.234 1.00 92.56 91 ALA A CA 1
ATOM 715 C C . ALA A 1 91 ? -4.271 5.324 12.147 1.00 92.56 91 ALA A C 1
ATOM 717 O O . ALA A 1 91 ? -5.415 4.990 11.855 1.00 92.56 91 ALA A O 1
ATOM 718 N N . GLU A 1 92 ? -3.645 6.313 11.521 1.00 95.19 92 GLU A N 1
ATOM 719 C CA . GLU A 1 92 ? -4.205 6.999 10.361 1.00 95.19 92 GLU A CA 1
ATOM 720 C C . GLU A 1 92 ? -3.847 6.227 9.093 1.00 95.19 92 GLU A C 1
ATOM 722 O O . GLU A 1 92 ? -2.688 5.873 8.864 1.00 95.19 92 GLU A O 1
ATOM 727 N N . TRP A 1 93 ? -4.850 5.958 8.266 1.00 95.50 93 TRP A N 1
ATOM 728 C CA . TRP A 1 93 ? -4.694 5.318 6.968 1.00 95.50 93 TRP A CA 1
ATOM 729 C C . TRP A 1 93 ? -4.667 6.390 5.892 1.00 95.50 93 TRP A C 1
ATOM 731 O O . TRP A 1 93 ? -5.666 7.061 5.641 1.00 95.50 93 TRP A O 1
ATOM 741 N N . ILE A 1 94 ? -3.509 6.539 5.262 1.00 94.62 94 ILE A N 1
ATOM 742 C CA . ILE A 1 94 ? -3.182 7.602 4.319 1.00 94.62 94 ILE A CA 1
ATOM 743 C C . ILE A 1 94 ? -3.017 6.990 2.928 1.00 94.62 94 ILE A C 1
ATOM 745 O O . ILE A 1 94 ? -2.332 5.975 2.779 1.00 94.62 94 ILE A O 1
ATOM 749 N N . ASP A 1 95 ? -3.637 7.586 1.915 1.00 92.88 95 ASP A N 1
ATOM 750 C CA . ASP A 1 95 ? -3.536 7.135 0.524 1.00 92.88 95 ASP A CA 1
ATOM 751 C C . ASP A 1 95 ? -2.266 7.613 -0.198 1.00 92.88 95 ASP A C 1
ATOM 753 O O . ASP A 1 95 ? -1.403 8.286 0.372 1.00 92.88 95 ASP A O 1
ATOM 757 N N . GLU A 1 96 ? -2.133 7.254 -1.477 1.00 89.81 96 GLU A N 1
ATOM 758 C CA . GLU A 1 96 ? -0.988 7.639 -2.301 1.00 89.81 96 GLU A CA 1
ATOM 759 C C . GLU A 1 96 ? -0.858 9.156 -2.530 1.00 89.81 96 GLU A C 1
ATOM 761 O O . GLU A 1 96 ? 0.207 9.619 -2.941 1.00 89.81 96 GLU A O 1
ATOM 766 N N . TYR A 1 97 ? -1.918 9.923 -2.257 1.00 89.50 97 TYR A N 1
ATOM 767 C CA . TYR A 1 97 ? -1.973 11.377 -2.389 1.00 89.50 97 TYR A CA 1
ATOM 768 C C . TYR A 1 97 ? -1.738 12.103 -1.057 1.00 89.50 97 TYR A C 1
ATOM 770 O O . TYR A 1 97 ? -1.718 13.332 -1.032 1.00 89.50 97 TYR A O 1
ATOM 778 N N . GLY A 1 98 ? -1.554 11.373 0.048 1.00 89.75 98 GLY A N 1
ATOM 779 C CA . GLY A 1 98 ? -1.399 11.958 1.380 1.00 89.75 98 GLY A CA 1
ATOM 780 C C . GLY A 1 98 ? -2.725 12.274 2.080 1.00 89.75 98 GLY A C 1
ATOM 781 O O . GLY A 1 98 ? -2.722 12.952 3.103 1.00 89.75 98 GLY A O 1
ATOM 782 N N . THR A 1 99 ? -3.857 11.798 1.555 1.00 91.12 99 THR A N 1
ATOM 783 C CA . THR A 1 99 ? -5.182 12.026 2.144 1.00 91.12 99 THR A CA 1
ATOM 784 C C . THR A 1 99 ? -5.511 10.932 3.153 1.00 91.12 99 THR A C 1
ATOM 786 O O . THR A 1 99 ? -5.352 9.745 2.862 1.00 91.12 99 THR A O 1
ATOM 789 N N . VAL A 1 100 ? -6.011 11.317 4.329 1.00 93.06 100 VAL A N 1
ATOM 790 C CA . VAL A 1 100 ? -6.498 10.366 5.339 1.00 93.06 100 VAL A CA 1
ATOM 791 C C . VAL A 1 100 ? -7.835 9.788 4.885 1.00 93.06 100 VAL A C 1
ATOM 793 O O . VAL A 1 100 ? -8.830 10.502 4.770 1.00 93.06 100 VAL A O 1
ATOM 796 N N . VAL A 1 101 ? -7.857 8.483 4.633 1.00 93.25 101 VAL A N 1
ATOM 797 C CA . VAL A 1 101 ? -9.025 7.749 4.124 1.00 93.25 101 VAL A CA 1
ATOM 798 C C . VAL A 1 101 ? -9.716 6.919 5.197 1.00 93.25 101 VAL A C 1
ATOM 800 O O . VAL A 1 101 ? -10.903 6.621 5.085 1.00 93.25 101 VAL A O 1
ATOM 803 N N . ALA A 1 102 ? -8.999 6.551 6.251 1.00 94.62 102 ALA A N 1
ATOM 804 C CA . ALA A 1 102 ? -9.589 5.898 7.405 1.00 94.62 102 ALA A CA 1
ATOM 805 C C . ALA A 1 102 ? -8.762 6.165 8.662 1.00 94.62 102 ALA A C 1
ATOM 807 O O . ALA A 1 102 ? -7.587 6.531 8.593 1.00 94.62 102 ALA A O 1
ATOM 808 N N . VAL A 1 103 ? -9.382 5.950 9.811 1.00 94.56 103 VAL A N 1
ATOM 809 C CA . VAL A 1 103 ? -8.751 5.987 11.122 1.00 94.56 103 VAL A CA 1
ATOM 810 C C . VAL A 1 103 ? -9.035 4.661 11.808 1.00 94.56 103 VAL A C 1
ATOM 812 O O . VAL A 1 103 ? -10.166 4.187 11.843 1.00 94.56 103 VAL A O 1
ATOM 815 N N . GLU A 1 104 ? -7.988 4.043 12.329 1.00 93.94 104 GLU A N 1
ATOM 816 C CA . GLU A 1 104 ? -8.053 2.806 13.088 1.00 93.94 104 GLU A CA 1
ATOM 817 C C . GLU A 1 104 ? -7.823 3.115 14.567 1.00 93.94 104 GLU A C 1
ATOM 819 O O . GLU A 1 104 ? -6.792 3.682 14.947 1.00 93.94 104 GLU A O 1
ATOM 824 N N . LYS A 1 105 ? -8.796 2.748 15.397 1.00 92.31 105 LYS A N 1
ATOM 825 C CA . LYS A 1 105 ? -8.777 2.952 16.844 1.00 92.31 105 LYS A CA 1
ATOM 826 C C . LYS A 1 105 ? -9.573 1.844 17.527 1.00 92.31 105 LYS A C 1
ATOM 828 O O . LYS A 1 105 ? -10.657 1.505 17.067 1.00 92.31 105 LYS A O 1
ATOM 833 N N . ASP A 1 106 ? -9.052 1.311 18.632 1.00 86.56 106 ASP A N 1
ATOM 834 C CA . ASP A 1 106 ? -9.723 0.284 19.446 1.00 86.56 106 ASP A CA 1
ATOM 835 C C . ASP A 1 106 ? -10.220 -0.914 18.603 1.00 86.56 106 ASP A C 1
ATOM 837 O O . ASP A 1 106 ? -11.374 -1.330 18.710 1.00 86.56 106 ASP A O 1
ATOM 841 N N . ASP A 1 107 ? -9.360 -1.411 17.702 1.00 84.12 107 ASP A N 1
ATOM 842 C CA . ASP A 1 107 ? -9.634 -2.493 16.737 1.00 84.12 107 ASP A CA 1
ATOM 843 C C . ASP A 1 107 ? -10.819 -2.241 15.789 1.00 84.12 107 ASP A C 1
ATOM 845 O O . ASP A 1 107 ? -11.381 -3.161 15.189 1.00 84.12 107 ASP A O 1
ATOM 849 N N . LYS A 1 108 ? -11.196 -0.974 15.612 1.00 90.25 108 LYS A N 1
ATOM 850 C CA . LYS A 1 108 ? -12.218 -0.535 14.664 1.00 90.25 108 LYS A CA 1
ATOM 851 C C . LYS A 1 108 ? -11.59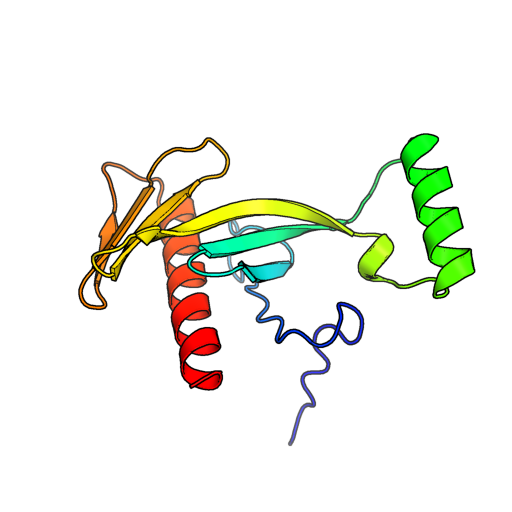8 0.352 13.605 1.00 90.25 108 LYS A C 1
ATOM 853 O O . LYS A 1 108 ? -10.748 1.186 13.899 1.00 90.25 108 LYS A O 1
ATOM 858 N N . LEU A 1 109 ? -12.063 0.175 12.374 1.00 92.62 109 LEU A N 1
ATOM 859 C CA . LEU A 1 109 ? -11.675 0.979 11.226 1.00 92.62 109 LEU A CA 1
ATOM 860 C C . LEU A 1 109 ? -12.842 1.889 10.828 1.00 92.62 109 LEU A C 1
ATOM 862 O O . LEU A 1 109 ? -13.898 1.410 10.413 1.00 92.62 109 LEU A O 1
ATOM 866 N N . GLU A 1 110 ? -12.643 3.197 10.937 1.00 93.25 110 GLU A N 1
ATOM 867 C CA . GLU A 1 110 ? -13.623 4.228 10.601 1.00 93.25 110 GLU A CA 1
ATOM 868 C C . GLU A 1 110 ? -13.191 4.961 9.329 1.00 93.25 110 GLU A C 1
ATOM 870 O O . GLU A 1 110 ? -12.071 5.455 9.237 1.00 93.25 110 GLU A O 1
ATOM 875 N N . PHE A 1 111 ? -14.064 5.028 8.324 1.00 92.12 111 PHE A N 1
ATOM 876 C CA . PHE A 1 111 ? -13.753 5.679 7.049 1.00 92.12 111 PHE A CA 1
ATOM 877 C C . PHE A 1 111 ? -14.031 7.180 7.091 1.00 92.12 111 PHE A C 1
ATOM 879 O O . PHE A 1 111 ? -15.088 7.615 7.549 1.00 92.12 111 PHE A O 1
ATOM 886 N N . SER A 1 112 ? -13.114 7.962 6.529 1.00 84.06 112 SER A N 1
ATOM 887 C CA . SER A 1 112 ? -13.256 9.411 6.407 1.00 84.06 112 SER A CA 1
ATOM 888 C C . SER A 1 112 ? -14.066 9.763 5.157 1.00 84.06 112 SER A C 1
ATOM 890 O O . SER A 1 112 ? -13.581 9.632 4.035 1.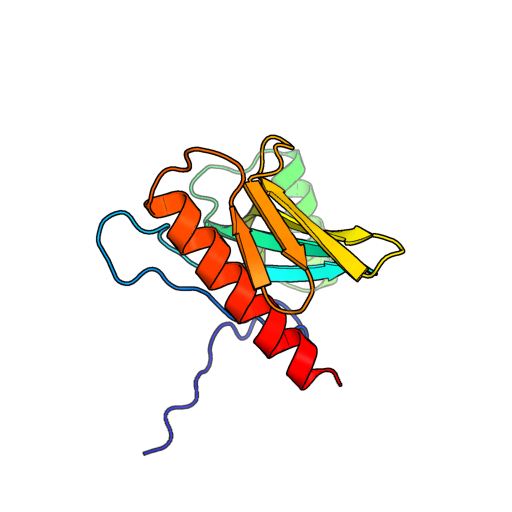00 84.06 112 SER A O 1
ATOM 892 N N . GLY A 1 113 ? -15.299 10.240 5.345 1.00 78.44 113 GLY A N 1
ATOM 893 C CA . GLY A 1 113 ? -16.134 10.782 4.268 1.00 78.44 113 GLY A CA 1
ATOM 894 C C . GLY A 1 113 ? -16.629 9.758 3.238 1.00 78.44 113 GLY A C 1
ATOM 895 O O . GLY A 1 113 ? -16.712 8.551 3.484 1.00 78.44 113 GLY A O 1
ATOM 896 N N . GLU A 1 114 ? -17.016 10.261 2.064 1.00 76.19 114 GLU A N 1
ATOM 897 C CA . GLU A 1 114 ? -17.542 9.439 0.977 1.00 76.19 114 GLU A CA 1
ATOM 898 C C . GLU A 1 114 ? -16.397 8.856 0.137 1.00 76.19 114 GLU A C 1
ATOM 900 O O . GLU A 1 114 ? -15.811 9.509 -0.724 1.00 76.19 114 GLU A O 1
ATOM 905 N N . ILE A 1 115 ? -16.055 7.600 0.420 1.00 79.25 115 ILE A N 1
ATOM 906 C CA . ILE A 1 115 ? -15.027 6.846 -0.305 1.00 79.25 115 ILE A CA 1
ATOM 907 C C . ILE A 1 115 ? -15.676 5.888 -1.304 1.00 79.25 115 ILE A C 1
ATOM 909 O O . ILE A 1 115 ? -16.632 5.180 -0.975 1.00 79.25 115 ILE A O 1
ATOM 913 N N . GLN A 1 116 ? -15.099 5.820 -2.506 1.00 80.12 116 GLN A N 1
ATOM 914 C CA . GLN A 1 116 ? -15.469 4.854 -3.543 1.00 80.12 116 GLN A CA 1
ATOM 915 C C . GLN A 1 116 ? -15.359 3.412 -3.030 1.00 80.12 116 GLN A C 1
ATOM 917 O O . GLN A 1 116 ? -14.368 3.046 -2.399 1.00 80.12 116 GLN A O 1
ATOM 922 N N . THR A 1 117 ? -16.340 2.567 -3.347 1.00 78.19 117 THR A N 1
ATOM 923 C CA . THR A 1 117 ? -16.422 1.180 -2.854 1.00 78.19 117 THR A CA 1
ATOM 924 C C . THR A 1 117 ? -15.141 0.376 -3.087 1.00 78.19 117 THR A C 1
ATOM 926 O O . THR A 1 117 ? -14.663 -0.283 -2.171 1.00 78.19 117 THR A O 1
ATOM 929 N N . GLU A 1 118 ? -14.518 0.497 -4.262 1.00 76.06 118 GLU A N 1
ATOM 930 C CA . GLU A 1 118 ? -13.268 -0.211 -4.586 1.00 76.06 118 GLU A CA 1
ATOM 931 C C . GLU A 1 118 ? -12.115 0.172 -3.645 1.00 76.06 118 GLU A C 1
ATOM 933 O O . GLU A 1 118 ? -11.324 -0.674 -3.222 1.00 76.06 118 GLU A O 1
ATOM 938 N N . LYS A 1 119 ? -12.040 1.453 -3.273 1.00 81.50 119 LYS A N 1
ATOM 939 C CA . LYS A 1 119 ? -11.030 1.966 -2.346 1.00 81.50 119 LYS A CA 1
ATOM 940 C C . LYS A 1 119 ? -11.329 1.535 -0.909 1.00 81.50 119 LYS A C 1
ATOM 942 O O . LYS A 1 119 ? -10.391 1.244 -0.173 1.00 81.50 119 LYS A O 1
ATOM 947 N N . LYS A 1 120 ? -12.606 1.411 -0.522 1.00 86.88 120 LYS A N 1
ATOM 948 C CA . LYS A 1 120 ? -12.990 0.819 0.774 1.00 86.88 120 LYS A CA 1
ATOM 949 C C . LYS A 1 120 ? -12.540 -0.635 0.871 1.00 86.88 120 LYS A C 1
ATOM 951 O O . LYS A 1 120 ? -11.855 -0.983 1.828 1.00 86.88 120 LYS A O 1
ATOM 956 N N . ASP A 1 121 ? -12.849 -1.450 -0.136 1.00 85.75 121 ASP A N 1
ATOM 957 C CA . ASP A 1 121 ? -12.468 -2.868 -0.171 1.00 85.75 121 ASP A CA 1
ATOM 958 C C . ASP A 1 121 ? -10.947 -3.048 -0.063 1.00 85.75 121 ASP A C 1
ATOM 960 O O . ASP A 1 121 ? -10.465 -3.910 0.676 1.00 85.75 121 ASP A O 1
ATOM 964 N N . LEU A 1 122 ? -10.180 -2.194 -0.752 1.00 86.19 122 LEU A N 1
ATOM 965 C CA . LEU A 1 122 ? -8.723 -2.173 -0.658 1.00 86.19 122 LEU A CA 1
ATOM 966 C C . LEU A 1 122 ? -8.239 -1.893 0.772 1.00 86.19 122 LEU A C 1
ATOM 968 O O . LEU A 1 122 ? -7.388 -2.625 1.279 1.00 86.19 122 LEU A O 1
ATOM 972 N N . VAL A 1 123 ? -8.761 -0.849 1.423 1.00 90.56 123 VAL A N 1
ATOM 973 C CA . VAL A 1 123 ? -8.357 -0.490 2.792 1.00 90.56 123 VAL A CA 1
ATOM 974 C C . VAL A 1 123 ? -8.715 -1.615 3.766 1.00 90.56 123 VAL A C 1
ATOM 976 O O . VAL A 1 123 ? -7.873 -1.984 4.578 1.00 90.56 123 VAL A O 1
ATOM 979 N N . ILE A 1 124 ? -9.902 -2.222 3.646 1.00 90.25 124 ILE A N 1
ATOM 980 C CA . ILE A 1 124 ? -10.319 -3.357 4.491 1.00 90.25 124 ILE A CA 1
ATOM 981 C C . ILE A 1 124 ? -9.361 -4.540 4.320 1.00 90.25 124 ILE A C 1
ATOM 983 O O . ILE A 1 124 ? -8.908 -5.117 5.309 1.00 90.25 124 ILE A O 1
ATOM 987 N N . ALA A 1 125 ? -9.015 -4.892 3.079 1.00 88.56 125 ALA A N 1
ATOM 988 C CA . ALA A 1 125 ? -8.091 -5.989 2.809 1.00 88.56 125 ALA A CA 1
ATOM 989 C C . ALA A 1 125 ? -6.692 -5.718 3.390 1.00 88.56 125 ALA A C 1
ATOM 991 O O . ALA A 1 125 ? -6.072 -6.614 3.969 1.00 88.56 125 ALA A O 1
ATOM 992 N N . CYS A 1 126 ? -6.202 -4.480 3.278 1.00 90.38 126 CYS A N 1
ATOM 993 C CA . CYS A 1 126 ? -4.931 -4.067 3.867 1.00 90.38 126 CYS A CA 1
ATOM 994 C C . CYS A 1 126 ? -4.978 -4.049 5.403 1.00 90.38 126 CYS A C 1
ATOM 996 O O . CYS A 1 126 ? -4.012 -4.471 6.035 1.00 90.38 126 CYS A O 1
ATOM 998 N N . TRP A 1 127 ? -6.090 -3.630 6.011 1.00 92.00 127 TRP A N 1
ATOM 999 C CA . TRP A 1 127 ? -6.288 -3.654 7.463 1.00 92.00 127 TRP A CA 1
ATOM 1000 C C . TRP A 1 127 ? -6.294 -5.082 8.016 1.00 92.00 127 TRP A C 1
ATOM 1002 O O . TRP A 1 127 ? -5.528 -5.390 8.928 1.00 92.00 127 TRP A O 1
ATOM 1012 N N . ALA A 1 128 ? -7.041 -5.995 7.389 1.00 89.12 128 ALA A N 1
ATOM 1013 C CA . ALA A 1 128 ? -7.023 -7.412 7.753 1.00 89.12 128 ALA A CA 1
ATOM 1014 C C . ALA A 1 128 ? -5.619 -8.032 7.602 1.00 89.12 128 ALA A C 1
ATOM 1016 O O . ALA A 1 128 ? -5.168 -8.795 8.457 1.00 89.12 128 ALA A O 1
ATOM 1017 N N . CYS A 1 129 ? -4.900 -7.671 6.534 1.00 87.31 129 CYS A N 1
ATOM 1018 C CA . CYS A 1 129 ? -3.516 -8.089 6.314 1.00 87.31 129 CYS A CA 1
ATOM 1019 C C . CYS A 1 129 ? -2.578 -7.583 7.424 1.00 87.31 129 CYS A C 1
ATOM 1021 O O . CYS A 1 129 ? -1.803 -8.371 7.968 1.00 87.31 129 CYS A O 1
ATOM 1023 N N . LYS A 1 130 ? -2.681 -6.299 7.802 1.00 88.50 130 LYS A N 1
ATOM 1024 C CA . LYS A 1 130 ? -1.924 -5.705 8.914 1.00 88.50 130 LYS A CA 1
ATOM 1025 C C . LYS A 1 130 ? -2.135 -6.501 10.199 1.00 88.50 130 LYS A C 1
ATOM 1027 O O . LYS A 1 130 ? -1.146 -6.925 10.792 1.00 88.50 130 LYS A O 1
ATOM 1032 N N . GLY A 1 131 ? -3.393 -6.725 10.590 1.00 85.50 131 GLY A N 1
ATOM 1033 C CA . GLY A 1 131 ? -3.738 -7.478 11.799 1.00 85.50 131 GLY A CA 1
ATOM 1034 C C . GLY A 1 131 ? -3.092 -8.862 11.804 1.00 85.50 131 GLY A C 1
ATOM 1035 O O . GLY A 1 131 ? -2.313 -9.183 12.692 1.00 85.50 131 GLY A O 1
ATOM 1036 N N . PHE A 1 132 ? -3.274 -9.632 10.729 1.00 81.94 132 PHE A N 1
ATOM 1037 C CA . PHE A 1 132 ? -2.719 -10.983 10.639 1.00 81.94 132 PHE A CA 1
ATOM 1038 C C . PHE A 1 132 ? -1.182 -11.034 10.689 1.00 81.94 132 PHE A C 1
ATOM 1040 O O . PHE A 1 132 ? -0.613 -11.946 11.291 1.00 81.94 132 PHE A O 1
ATOM 1047 N N . VAL A 1 133 ? -0.480 -10.107 10.023 1.00 76.94 133 VAL A N 1
ATOM 1048 C CA . VAL A 1 133 ? 0.996 -10.091 10.044 1.00 76.94 133 VAL A CA 1
ATOM 1049 C C . VAL A 1 133 ? 1.513 -9.685 11.420 1.00 76.94 133 VAL A C 1
ATOM 1051 O O . VAL A 1 133 ? 2.481 -10.272 11.906 1.00 76.94 133 VAL A O 1
ATOM 1054 N N . LEU A 1 134 ? 0.895 -8.681 12.043 1.00 78.44 134 LEU A N 1
ATOM 1055 C CA . LEU A 1 134 ? 1.322 -8.193 13.349 1.00 78.44 134 LEU A CA 1
ATOM 1056 C C . LEU A 1 134 ? 1.036 -9.210 14.459 1.00 78.44 134 LEU A C 1
ATOM 1058 O O . LEU A 1 134 ? 1.931 -9.452 15.266 1.00 78.44 134 LEU A O 1
ATOM 1062 N N . ASP A 1 135 ? -0.114 -9.886 14.429 1.00 70.06 135 ASP A N 1
ATOM 1063 C CA . ASP A 1 135 ? -0.458 -10.938 15.395 1.00 70.06 135 ASP A CA 1
ATOM 1064 C C . ASP A 1 135 ? 0.546 -12.092 15.370 1.00 70.06 135 ASP A C 1
ATOM 1066 O O . ASP A 1 135 ? 0.916 -12.618 16.410 1.00 70.06 135 ASP A O 1
ATOM 1070 N N . LYS A 1 136 ? 1.060 -12.453 14.190 1.00 56.78 136 LYS A N 1
ATOM 1071 C CA . LYS A 1 136 ? 2.073 -13.513 14.048 1.00 56.78 136 LYS A CA 1
ATOM 1072 C C . LYS A 1 136 ? 3.483 -13.115 14.474 1.00 56.78 136 LYS A C 1
ATOM 1074 O O . LYS A 1 136 ? 4.360 -13.974 14.521 1.00 56.78 136 LYS A O 1
ATOM 1079 N N . THR A 1 137 ? 3.725 -11.825 14.684 1.00 52.81 137 THR A N 1
ATOM 1080 C CA . THR A 1 137 ? 5.034 -11.310 15.112 1.00 52.81 137 THR A CA 1
ATOM 1081 C C . THR A 1 137 ? 5.091 -11.102 16.633 1.00 52.81 137 THR A C 1
ATOM 1083 O O . THR A 1 137 ? 6.152 -10.753 17.149 1.00 52.81 137 THR A O 1
ATOM 1086 N N . THR A 1 138 ? 3.967 -11.297 17.329 1.00 41.78 138 THR A N 1
ATOM 1087 C CA . THR A 1 138 ? 3.843 -11.235 18.794 1.00 41.78 138 THR A CA 1
ATOM 1088 C C . THR A 1 138 ? 3.921 -12.638 19.381 1.00 41.78 138 THR A C 1
ATOM 1090 O O . THR A 1 138 ? 4.543 -12.778 20.455 1.00 41.78 138 THR A O 1
#

Foldseek 3Di:
DDDPPPPDPFPDDADFDFDADPDPPADHATWGWDDDPQKIWIWGKDFDPDDDDPVLVVVQVVVCVVPRDTPSSRIDTDTAWMFGQDPVRKTFIAGSVRDGQWIADPNDIGGDPDDDPNSVVVVVSVSVVVVVSVVVVD

Sequence (138 aa):
MNIPFSFAAGLGPTPLIVIRGQKRGTIQGSIVMEKSGRSCKFYHMVPIKRALTKAEEDRMQALMHKRGYRDSDDWKKKLLLTAQENATKVAEWIDEYGTVVAVEKDDKLEFSGEIQTEKKDLVIACWACKGFVLDKTT

Secondary structure (DSSP, 8-state):
--------TTS-SS----B---STTS--SEEEEEEETTEEEEEEEEE--SPPPHHHHHHHHHHHHHH---GGGGEEEEEEEEEEE-TTS-EEEEETTS-EEEEEETTEEEE-SS--HHHHHHHHHHHHHHHHHHHTT-

Radius of gyration: 16.97 Å; chains: 1; bounding box: 44×45×43 Å

pLDDT: mean 77.59, std 17.45, range [27.59, 95.5]

Organism: Fusarium oxysporum (strain Fo5176) (NCBI:txid660025)